Protein AF-A0A6V7KD11-F1 (afdb_monomer_lite)

pLDDT: mean 94.62, std 4.48, range [71.44, 98.62]

Foldseek 3Di:
DPAEDEAAAADQAPQAGDQFAQAGDFPDARDPVQQVVLVVCPVPPPPRDRDRHRHPVVVVVVPYGRHHLYRDDHHPGPPRCVPVCSNVVVVD

Radius of gyration: 13.78 Å; chains: 1; bounding box: 32×23×38 Å

Secondary structure (DSSP, 8-state):
--EEEEESS---STTT--SSTT---TTSPPPHHHHHHHHHHHHHSTT----SS---HHHHHTTEEEEESS---BTTBTTTTGGGTHHHHHT-

Organism: NCBI:txid1563983

InterPro domains:
  IPR002043 Uracil-DNA glycosylase family 1 [PTHR11264] (1-92)
  IPR002043 Uracil-DNA glycosylase family 1 [cd10027] (1-92)
  IPR005122 Uracil-DNA glycosylase-like [PF03167] (2-82)
  IPR005122 Uracil-DNA glycosylase-like [SM00986] (1-92)
  IPR018085 Uracil-DNA glycosylase, active site [PS00130] (2-11)
  IPR036895 Uracil-DNA glycosylase-like domain superfamily [G3DSA:3.40.470.10] (1-92)
  IPR036895 Uracil-DNA glycosylase-like domain superfamily [SSF52141] (1-91)

Structure (mmCIF, N/CA/C/O backbone):
data_AF-A0A6V7KD11-F1
#
_entry.id   AF-A0A6V7KD11-F1
#
loop_
_atom_site.group_PDB
_atom_site.id
_atom_site.type_symbol
_atom_site.label_atom_id
_atom_site.label_alt_id
_atom_site.label_comp_id
_atom_site.label_asym_id
_atom_site.label_entity_id
_atom_site.label_seq_id
_atom_site.pdbx_PDB_ins_code
_atom_site.Cartn_x
_atom_site.Cartn_y
_atom_site.Cartn_z
_atom_site.occupancy
_atom_site.B_iso_or_equiv
_atom_site.auth_seq_id
_atom_site.auth_comp_id
_atom_site.auth_asym_id
_atom_site.auth_atom_id
_atom_site.pdbx_PDB_model_num
ATOM 1 N N . VAL A 1 1 ? -13.433 -8.030 -2.837 1.00 90.94 1 VAL A N 1
ATOM 2 C CA . VAL A 1 1 ? -12.870 -6.660 -2.881 1.00 90.94 1 VAL A CA 1
ATOM 3 C C . VAL A 1 1 ? -13.956 -5.683 -2.460 1.00 90.94 1 VAL A C 1
ATOM 5 O O . VAL A 1 1 ? -15.093 -5.881 -2.870 1.00 90.94 1 VAL A O 1
ATOM 8 N N . LYS A 1 2 ? -13.634 -4.711 -1.601 1.00 97.56 2 LYS A N 1
ATOM 9 C CA . LYS A 1 2 ? -14.548 -3.664 -1.101 1.00 97.56 2 LYS A CA 1
ATOM 10 C C . LYS A 1 2 ? -14.100 -2.264 -1.521 1.00 97.56 2 LYS A C 1
ATOM 12 O O . LYS A 1 2 ? -14.932 -1.440 -1.868 1.00 97.56 2 LYS A O 1
ATOM 17 N N . VAL A 1 3 ? -12.792 -2.018 -1.476 1.00 98.50 3 VAL A N 1
ATOM 18 C CA . VAL A 1 3 ? -12.152 -0.745 -1.831 1.00 98.50 3 VAL A CA 1
ATOM 19 C C . VAL A 1 3 ? -10.969 -1.054 -2.739 1.00 98.50 3 VAL A C 1
ATOM 21 O O . VAL A 1 3 ? -10.324 -2.088 -2.559 1.00 98.50 3 VAL A O 1
ATOM 24 N N . VAL A 1 4 ? -10.686 -0.169 -3.692 1.00 97.88 4 VAL A N 1
ATOM 25 C CA . VAL A 1 4 ? -9.483 -0.215 -4.529 1.00 97.88 4 VAL A CA 1
ATOM 26 C C . VAL A 1 4 ? -8.689 1.066 -4.293 1.00 97.88 4 VAL A C 1
ATOM 28 O O . VAL A 1 4 ? -9.249 2.157 -4.373 1.00 97.88 4 VAL A O 1
ATOM 31 N N . ILE A 1 5 ? -7.401 0.928 -3.984 1.00 98.12 5 ILE A N 1
ATOM 32 C CA . ILE A 1 5 ? -6.437 2.026 -3.878 1.00 98.12 5 ILE A CA 1
ATOM 33 C C . ILE A 1 5 ? -5.345 1.754 -4.909 1.00 98.12 5 ILE A C 1
ATOM 35 O O . ILE A 1 5 ? -4.732 0.685 -4.892 1.00 98.12 5 ILE A O 1
ATOM 39 N N . LEU A 1 6 ? -5.129 2.720 -5.802 1.00 97.06 6 LEU A N 1
ATOM 40 C CA . LEU A 1 6 ? -4.157 2.611 -6.883 1.00 97.06 6 LEU A CA 1
ATOM 41 C C . LEU A 1 6 ? -2.871 3.362 -6.539 1.00 97.06 6 LEU A C 1
ATOM 43 O O . LEU A 1 6 ? -2.908 4.533 -6.159 1.00 97.06 6 LEU A O 1
ATOM 47 N N . GLY A 1 7 ? -1.743 2.676 -6.683 1.00 95.31 7 GLY A N 1
ATOM 48 C CA . GLY A 1 7 ? -0.412 3.273 -6.734 1.00 95.31 7 GLY A CA 1
ATOM 49 C C . GLY A 1 7 ? 0.169 3.205 -8.146 1.00 95.31 7 GLY A C 1
ATOM 50 O O . GLY A 1 7 ? -0.428 2.622 -9.048 1.00 95.31 7 GLY A O 1
ATOM 51 N N . GLN A 1 8 ? 1.343 3.801 -8.336 1.00 92.56 8 GLN A N 1
ATOM 52 C CA . GLN A 1 8 ? 2.012 3.840 -9.637 1.00 92.56 8 GLN A CA 1
ATOM 53 C C . GLN A 1 8 ? 3.046 2.712 -9.744 1.00 92.56 8 GLN A C 1
ATOM 55 O O . GLN A 1 8 ? 2.795 1.698 -10.388 1.00 92.56 8 GLN A O 1
ATOM 60 N N . ASP A 1 9 ? 4.148 2.833 -9.001 1.00 90.56 9 ASP A N 1
ATOM 61 C CA . ASP A 1 9 ? 5.249 1.872 -9.004 1.00 90.56 9 ASP A CA 1
ATOM 62 C C . ASP A 1 9 ? 5.457 1.250 -7.615 1.00 90.56 9 ASP A C 1
ATOM 64 O O . ASP A 1 9 ? 5.104 1.848 -6.589 1.00 90.56 9 ASP A O 1
ATOM 68 N N . PRO A 1 10 ? 6.111 0.080 -7.521 1.00 93.88 10 PRO A N 1
ATOM 69 C CA . PRO A 1 10 ? 6.622 -0.418 -6.256 1.00 93.88 10 PRO A CA 1
ATOM 70 C C . PRO A 1 10 ? 7.738 0.488 -5.721 1.00 93.88 10 PRO A C 1
ATOM 72 O O . PRO A 1 10 ? 8.458 1.143 -6.472 1.00 93.88 10 PRO A O 1
ATOM 75 N N . TYR A 1 11 ? 7.952 0.466 -4.406 1.00 93.81 11 TYR A N 1
ATOM 76 C CA . TYR A 1 11 ? 9.153 1.067 -3.833 1.00 93.81 11 TYR A CA 1
ATOM 77 C C . TYR A 1 11 ? 10.419 0.385 -4.372 1.00 93.81 11 TYR A C 1
ATOM 79 O O . TYR A 1 11 ? 10.531 -0.840 -4.347 1.00 93.81 11 TYR A O 1
ATOM 87 N N . HIS A 1 12 ? 11.393 1.188 -4.797 1.00 90.62 12 HIS A N 1
ATOM 88 C CA . HIS A 1 12 ? 12.636 0.734 -5.433 1.00 90.62 12 HIS A CA 1
ATOM 89 C C . HIS A 1 12 ? 13.808 0.545 -4.448 1.00 90.62 12 HIS A C 1
ATOM 91 O O . HIS A 1 12 ? 14.935 0.274 -4.869 1.00 90.62 12 HIS A O 1
ATOM 97 N N . GLY A 1 13 ? 13.581 0.732 -3.142 1.00 88.56 13 GLY A N 1
ATOM 98 C CA . GLY A 1 13 ? 14.563 0.454 -2.093 1.00 88.56 13 GLY A CA 1
ATOM 99 C C . GLY A 1 13 ? 14.550 -1.017 -1.649 1.00 88.56 13 GLY A C 1
ATOM 100 O O . GLY A 1 13 ? 13.502 -1.671 -1.690 1.00 88.56 13 GLY A O 1
ATOM 101 N N . PRO A 1 14 ? 15.691 -1.559 -1.184 1.00 88.56 14 PRO A N 1
ATOM 102 C CA . PRO A 1 14 ? 15.785 -2.959 -0.784 1.00 88.56 14 PRO A CA 1
ATOM 103 C C . PRO A 1 14 ? 14.811 -3.273 0.357 1.00 88.56 14 PRO A C 1
ATOM 105 O O . PRO A 1 14 ? 14.723 -2.536 1.337 1.00 88.56 14 PRO A O 1
ATOM 108 N N . ASN A 1 15 ? 14.092 -4.391 0.229 1.00 90.12 15 ASN A N 1
ATOM 109 C CA . ASN A 1 15 ? 13.131 -4.908 1.214 1.00 90.12 15 ASN A CA 1
ATOM 110 C C . ASN A 1 15 ? 11.942 -3.985 1.548 1.00 90.12 15 ASN A C 1
ATOM 112 O O . ASN A 1 15 ? 11.199 -4.278 2.485 1.00 90.12 15 ASN A O 1
ATOM 116 N N . GLN A 1 16 ? 11.725 -2.903 0.794 1.00 91.44 16 GLN A N 1
ATOM 117 C CA . GLN A 1 16 ? 10.580 -2.017 1.009 1.00 91.44 16 GLN A CA 1
ATOM 118 C C . GLN A 1 16 ? 9.304 -2.628 0.427 1.00 91.44 16 GLN A C 1
ATOM 120 O O . GLN A 1 16 ? 8.378 -2.950 1.171 1.00 91.44 16 GLN A O 1
ATOM 125 N N . ALA A 1 17 ? 9.271 -2.825 -0.894 1.00 94.31 17 ALA A N 1
ATOM 126 C CA . ALA A 1 17 ? 8.110 -3.363 -1.588 1.00 94.31 17 ALA A CA 1
ATOM 127 C C . ALA A 1 17 ? 7.842 -4.834 -1.229 1.00 94.31 17 ALA A C 1
ATOM 129 O O . ALA A 1 17 ? 8.754 -5.650 -1.053 1.00 94.31 17 ALA A O 1
ATOM 130 N N . HIS A 1 18 ? 6.557 -5.180 -1.143 1.00 96.81 18 HIS A N 1
ATOM 131 C CA . HIS A 1 18 ? 6.103 -6.555 -0.901 1.00 96.81 18 HIS A CA 1
ATOM 132 C C . HIS A 1 18 ? 4.797 -6.914 -1.627 1.00 96.81 18 HIS A C 1
ATOM 134 O O . HIS A 1 18 ? 4.116 -7.854 -1.242 1.00 96.81 18 HIS A O 1
ATOM 140 N N . GLY A 1 19 ? 4.474 -6.193 -2.707 1.00 95.19 19 GLY A N 1
ATOM 141 C CA . GLY A 1 19 ? 3.341 -6.510 -3.590 1.00 95.19 19 GLY A CA 1
ATOM 142 C C . GLY A 1 19 ? 2.036 -5.769 -3.288 1.00 95.19 19 GLY A C 1
ATOM 143 O O . GLY A 1 19 ? 1.047 -6.013 -3.965 1.00 95.19 19 GLY A O 1
ATOM 144 N N . LEU A 1 20 ? 2.030 -4.854 -2.314 1.00 97.88 20 LEU A N 1
ATOM 145 C CA . LEU A 1 20 ? 0.889 -3.989 -2.002 1.00 97.88 20 LEU A CA 1
ATOM 146 C C . LEU A 1 20 ? 1.279 -2.520 -2.208 1.00 97.88 20 LEU A C 1
ATOM 148 O O . LEU A 1 20 ? 2.297 -2.078 -1.666 1.00 97.88 20 LEU A O 1
ATOM 152 N N . SER A 1 21 ? 0.471 -1.756 -2.952 1.00 97.31 21 SER A N 1
ATOM 153 C CA . SER A 1 21 ? 0.691 -0.313 -3.149 1.00 97.31 21 SER A CA 1
ATOM 154 C C . SER A 1 21 ? 0.797 0.421 -1.808 1.00 97.31 21 SER A C 1
ATO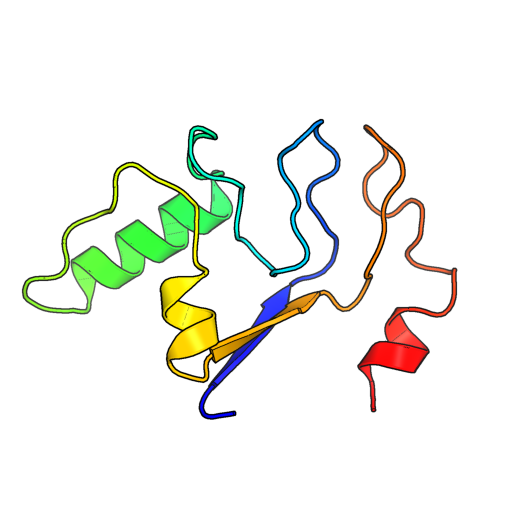M 156 O O . SER A 1 21 ? 0.073 0.091 -0.866 1.00 97.31 21 SER A O 1
ATOM 158 N N . PHE A 1 22 ? 1.675 1.423 -1.719 1.00 97.62 22 PHE A N 1
ATOM 159 C CA . PHE A 1 22 ? 1.957 2.240 -0.521 1.00 97.62 22 PHE A CA 1
ATOM 160 C C . PHE A 1 22 ? 2.520 1.499 0.701 1.00 97.62 22 PHE A C 1
ATOM 162 O O . PHE A 1 22 ? 3.131 2.144 1.558 1.00 97.62 22 PHE A O 1
ATOM 169 N N . SER A 1 23 ? 2.380 0.176 0.782 1.00 98.06 23 SER A N 1
ATOM 170 C CA . SER A 1 23 ? 2.795 -0.615 1.933 1.00 98.06 23 SER A CA 1
ATOM 171 C C . SER A 1 23 ? 4.273 -1.000 1.894 1.00 98.06 23 SER A C 1
ATOM 173 O O . SER A 1 23 ? 4.835 -1.297 0.840 1.00 98.06 23 SER A O 1
ATOM 175 N N . VAL A 1 24 ? 4.884 -1.068 3.077 1.00 97.75 24 VAL A N 1
ATOM 176 C CA . VAL A 1 24 ? 6.234 -1.604 3.285 1.00 97.75 24 VAL A CA 1
ATOM 177 C C . VAL A 1 24 ? 6.226 -2.781 4.256 1.00 97.75 24 VAL A C 1
ATOM 179 O O . VAL A 1 24 ? 5.295 -2.938 5.050 1.00 97.75 24 VAL A O 1
ATOM 182 N N . ARG A 1 25 ? 7.271 -3.613 4.209 1.00 95.50 25 ARG A N 1
ATOM 183 C CA . ARG A 1 25 ? 7.432 -4.743 5.139 1.00 95.50 25 ARG A CA 1
ATOM 184 C C . ARG A 1 25 ? 7.502 -4.284 6.608 1.00 95.50 25 ARG A C 1
ATOM 186 O O . ARG A 1 25 ? 7.969 -3.176 6.883 1.00 95.50 25 ARG A O 1
ATOM 193 N N . PRO A 1 26 ? 7.096 -5.132 7.574 1.00 94.56 26 PRO A N 1
ATOM 194 C CA . PRO A 1 26 ? 7.309 -4.865 8.996 1.00 94.56 26 PRO A CA 1
ATOM 195 C C . PRO A 1 26 ? 8.773 -4.523 9.309 1.00 94.56 26 PRO A C 1
ATOM 197 O O . PRO A 1 26 ? 9.689 -5.111 8.739 1.00 94.56 26 PRO A O 1
ATOM 200 N N . GLY A 1 27 ? 8.988 -3.564 10.211 1.00 93.19 27 GLY A N 1
ATOM 201 C CA . GLY A 1 27 ? 10.322 -3.062 10.564 1.00 93.19 27 GLY A CA 1
ATOM 202 C C . GLY A 1 27 ? 10.865 -1.972 9.632 1.00 93.19 27 GLY A C 1
ATOM 203 O O . GLY A 1 27 ? 11.817 -1.291 10.002 1.00 93.19 27 GLY A O 1
ATOM 204 N N . ILE A 1 28 ? 10.243 -1.747 8.469 1.00 94.94 28 ILE A N 1
ATOM 205 C CA . ILE A 1 28 ? 10.551 -0.599 7.613 1.00 94.94 28 ILE A CA 1
ATOM 206 C C . ILE A 1 28 ? 9.679 0.598 8.036 1.00 94.94 28 ILE A C 1
ATOM 208 O O . ILE A 1 28 ? 8.453 0.451 8.137 1.00 94.94 28 ILE A O 1
ATOM 212 N N . PRO A 1 29 ? 10.274 1.784 8.279 1.00 94.12 29 PRO A N 1
ATOM 213 C CA . PRO A 1 29 ? 9.517 2.996 8.572 1.00 94.12 29 PRO A CA 1
ATOM 214 C C . PRO A 1 29 ? 8.520 3.327 7.459 1.00 94.12 29 PRO A C 1
ATOM 216 O O . PRO A 1 29 ? 8.810 3.139 6.277 1.00 94.12 29 PRO A O 1
ATOM 219 N N . ALA A 1 30 ? 7.351 3.850 7.834 1.00 96.81 30 ALA A N 1
ATOM 220 C CA . ALA A 1 30 ? 6.351 4.285 6.868 1.00 96.81 30 ALA A CA 1
ATOM 221 C C . ALA A 1 30 ? 6.928 5.397 5.961 1.00 96.81 30 ALA A C 1
ATOM 223 O O . ALA A 1 30 ? 7.413 6.407 6.479 1.00 96.81 30 ALA A O 1
ATOM 224 N N . PRO A 1 31 ? 6.880 5.242 4.624 1.00 95.81 31 PRO A N 1
ATOM 225 C CA . PRO A 1 31 ? 7.365 6.268 3.702 1.00 95.81 31 PRO A CA 1
ATOM 226 C C . PRO A 1 31 ? 6.534 7.559 3.774 1.00 95.81 31 PRO A C 1
ATOM 228 O O . PRO A 1 31 ? 5.393 7.519 4.246 1.00 95.81 31 PRO A O 1
ATOM 231 N N . PRO A 1 32 ? 7.045 8.701 3.266 1.00 96.44 32 PRO A N 1
ATOM 232 C CA . PRO A 1 32 ? 6.363 9.994 3.370 1.00 96.44 32 PRO A CA 1
ATOM 233 C C . PRO A 1 32 ? 4.913 9.981 2.869 1.00 96.44 32 PRO A C 1
ATOM 235 O O . PRO A 1 32 ? 4.034 10.520 3.538 1.00 96.44 32 PRO A O 1
ATOM 238 N N . SER A 1 33 ? 4.638 9.307 1.746 1.00 96.31 33 SER A N 1
ATOM 239 C CA . SER A 1 33 ? 3.281 9.193 1.1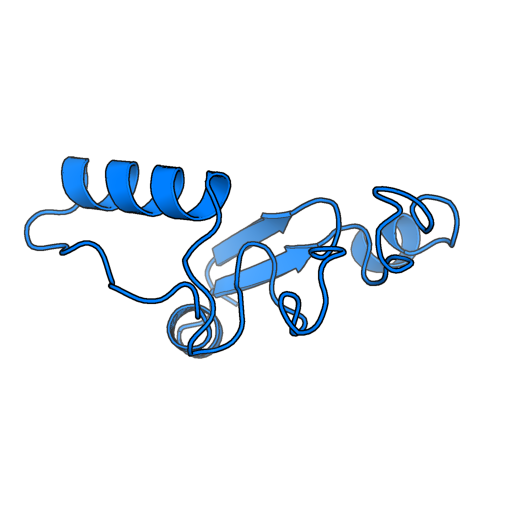98 1.00 96.31 33 SER A CA 1
ATOM 240 C C . SER A 1 33 ? 2.333 8.448 2.140 1.00 96.31 33 SER A C 1
ATOM 242 O O . SER A 1 33 ? 1.232 8.925 2.401 1.00 96.31 33 SER A O 1
ATOM 244 N N . LEU A 1 34 ? 2.773 7.327 2.724 1.00 97.69 34 LEU A N 1
ATOM 245 C CA . LEU A 1 34 ? 1.963 6.578 3.687 1.00 97.69 34 LEU A CA 1
ATOM 246 C C . LEU A 1 34 ? 1.781 7.348 5.002 1.00 97.69 34 LEU A C 1
ATOM 248 O O . LEU A 1 34 ? 0.706 7.329 5.593 1.00 97.69 34 LEU A O 1
ATOM 252 N N . MET A 1 35 ? 2.807 8.077 5.443 1.00 98.19 35 MET A N 1
ATOM 253 C CA . MET A 1 35 ? 2.699 8.940 6.618 1.00 98.19 35 MET A CA 1
ATOM 254 C C . MET A 1 35 ? 1.656 10.045 6.415 1.00 98.19 35 MET A C 1
ATOM 256 O O . MET A 1 35 ? 0.915 10.369 7.339 1.00 98.19 35 MET A O 1
ATOM 260 N N . ASN A 1 36 ? 1.561 10.604 5.208 1.00 98.31 36 ASN A N 1
ATOM 261 C CA . ASN A 1 36 ? 0.519 11.576 4.884 1.00 98.31 36 ASN A CA 1
ATOM 262 C C . ASN A 1 36 ? -0.878 10.942 4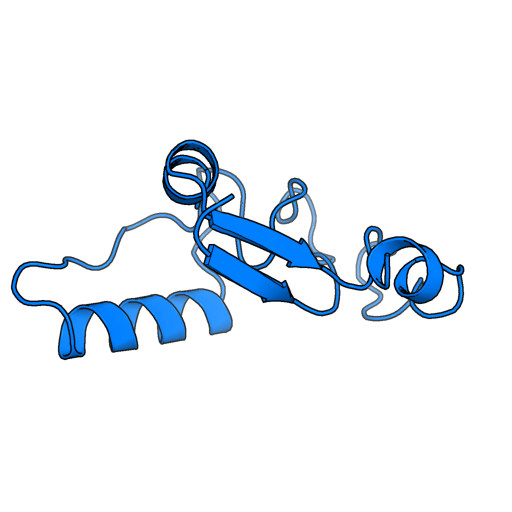.920 1.00 98.31 36 ASN A C 1
ATOM 264 O O . ASN A 1 36 ? -1.778 11.533 5.506 1.00 98.31 36 ASN A O 1
ATOM 268 N N . MET A 1 37 ? -1.044 9.717 4.405 1.00 98.44 37 MET A N 1
ATOM 269 C CA . MET A 1 37 ? -2.308 8.976 4.537 1.00 98.44 37 MET A CA 1
ATOM 270 C C . MET A 1 37 ? -2.684 8.750 6.008 1.00 98.44 37 MET A C 1
ATOM 272 O O . MET A 1 37 ? -3.832 8.946 6.387 1.00 98.44 37 MET A O 1
ATOM 276 N N . TYR A 1 38 ? -1.728 8.373 6.862 1.00 98.50 38 TYR A N 1
ATOM 277 C CA . TYR A 1 38 ? -1.990 8.199 8.293 1.00 98.50 38 TYR A CA 1
ATOM 278 C C . TYR A 1 38 ? -2.357 9.499 9.007 1.00 98.50 38 TYR A C 1
ATOM 280 O O . TYR A 1 38 ? -3.205 9.471 9.895 1.00 98.50 38 TYR A O 1
ATOM 288 N N . LYS A 1 39 ? -1.738 10.625 8.637 1.00 98.50 39 LYS A N 1
ATOM 289 C CA . LYS A 1 39 ? -2.116 11.941 9.170 1.00 98.50 39 LYS A CA 1
ATOM 290 C C . LYS A 1 39 ? -3.546 12.302 8.789 1.00 98.50 39 LYS A C 1
ATOM 292 O O . LYS A 1 39 ? -4.287 12.746 9.655 1.00 98.50 39 LYS A O 1
ATOM 297 N N . GLU A 1 40 ? -3.930 12.062 7.538 1.00 98.56 40 GLU A N 1
ATOM 298 C CA . GLU A 1 40 ? -5.303 12.293 7.086 1.00 98.56 40 GLU A CA 1
ATOM 299 C C . GLU A 1 40 ? -6.297 11.420 7.860 1.00 98.56 40 GLU A C 1
ATOM 301 O O . GLU A 1 40 ? -7.250 11.926 8.442 1.00 98.56 40 GLU A O 1
ATOM 306 N N . LEU A 1 41 ? -6.011 10.121 7.998 1.00 98.38 41 LEU A N 1
ATOM 307 C CA . LEU A 1 41 ? -6.850 9.205 8.780 1.00 98.38 41 LEU A CA 1
ATOM 308 C C . LEU A 1 41 ? -6.973 9.618 10.252 1.00 98.38 41 LEU A C 1
ATOM 310 O O . LEU A 1 41 ? -8.042 9.470 10.835 1.00 98.38 41 LEU A O 1
ATOM 314 N N . ALA A 1 42 ? -5.899 10.130 10.857 1.00 98.25 42 ALA A N 1
ATOM 315 C CA . ALA A 1 42 ? -5.917 10.607 12.239 1.00 98.25 42 ALA A CA 1
ATOM 316 C C . ALA A 1 42 ? -6.740 11.892 12.418 1.00 98.25 42 ALA A C 1
ATOM 318 O O . ALA A 1 42 ? -7.297 12.103 13.494 1.00 98.25 42 ALA A O 1
ATOM 319 N N . ASN A 1 43 ? -6.817 12.733 11.384 1.00 98.38 43 ASN A N 1
ATOM 320 C CA . ASN A 1 43 ? -7.652 13.930 11.394 1.00 98.38 43 ASN A CA 1
ATOM 321 C C . ASN A 1 43 ? -9.137 13.585 11.197 1.00 98.38 43 ASN A C 1
ATOM 323 O O . ASN A 1 43 ? -9.987 14.161 11.875 1.00 98.38 43 ASN A O 1
ATOM 327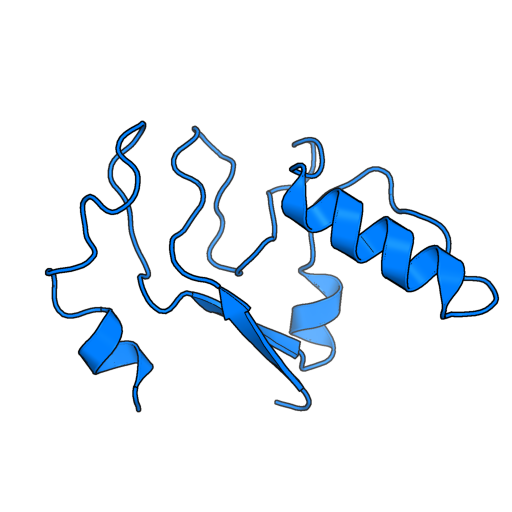 N N . ASP A 1 44 ? -9.440 12.632 10.312 1.00 98.31 44 ASP A N 1
ATOM 328 C CA . ASP A 1 44 ? -10.810 12.370 9.854 1.00 98.31 44 ASP A CA 1
ATOM 329 C C . ASP A 1 44 ? -11.549 11.286 10.644 1.00 98.31 44 ASP A C 1
ATOM 331 O O . ASP A 1 44 ? -12.779 11.309 10.724 1.00 98.31 44 ASP A O 1
ATOM 335 N N . ILE A 1 45 ? -10.830 10.311 11.211 1.00 98.06 45 ILE A N 1
ATOM 336 C CA . ILE A 1 45 ? -11.434 9.146 11.866 1.00 98.06 45 ILE A CA 1
ATOM 337 C C . ILE A 1 45 ? -11.250 9.251 13.385 1.00 98.06 45 ILE A C 1
ATOM 339 O O . ILE A 1 45 ? -10.152 9.005 13.896 1.00 98.06 45 ILE A O 1
ATOM 343 N N . PRO A 1 46 ? -12.324 9.539 14.149 1.00 98.25 46 PRO A N 1
ATOM 344 C CA . PRO A 1 46 ? -12.256 9.580 15.603 1.00 98.25 46 PRO A CA 1
ATOM 345 C C . PRO A 1 46 ? -11.714 8.273 16.190 1.00 98.25 46 PRO A C 1
ATOM 347 O O . PRO A 1 46 ? -12.230 7.189 15.925 1.00 98.25 46 PRO A O 1
ATOM 350 N N . GLY A 1 47 ? -10.674 8.385 17.017 1.00 97.69 47 GLY A N 1
ATOM 351 C CA . GLY A 1 47 ? -10.040 7.242 17.679 1.00 97.69 47 GLY A CA 1
ATOM 352 C C . GLY A 1 47 ? -8.992 6.504 16.840 1.00 97.69 47 GLY A C 1
ATOM 353 O O . GLY A 1 47 ? -8.377 5.571 17.356 1.00 97.69 47 GLY A O 1
ATOM 354 N N . PHE A 1 48 ? -8.737 6.914 15.593 1.00 98.25 48 PHE A N 1
ATOM 355 C CA . PHE A 1 48 ? -7.606 6.390 14.833 1.00 98.25 48 PHE A CA 1
ATOM 356 C C . PHE A 1 48 ? -6.283 6.897 15.419 1.00 98.25 48 PHE A C 1
ATOM 358 O O . PHE A 1 48 ? -6.100 8.089 15.664 1.00 98.25 48 PHE A O 1
ATOM 365 N N . THR A 1 49 ? -5.336 5.986 15.627 1.00 97.88 49 THR A N 1
ATOM 366 C CA . THR A 1 49 ? -3.981 6.307 16.080 1.00 97.88 49 THR A CA 1
ATOM 367 C C . THR A 1 49 ? -2.984 5.936 14.995 1.00 97.88 49 THR A C 1
ATOM 369 O O . THR A 1 49 ? -3.071 4.867 14.393 1.00 97.88 49 THR A O 1
ATOM 372 N N . ILE A 1 50 ? -2.031 6.833 14.728 1.00 97.69 50 ILE A N 1
ATOM 373 C CA . ILE A 1 50 ? -1.033 6.624 13.675 1.00 97.69 50 ILE A CA 1
ATOM 374 C C . ILE A 1 50 ? -0.174 5.395 14.024 1.00 97.69 50 ILE A C 1
ATOM 376 O O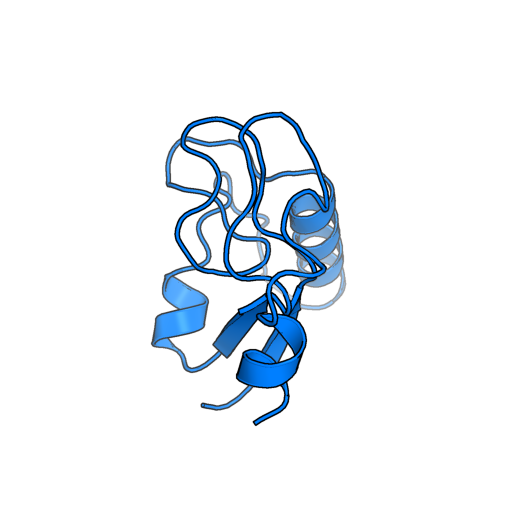 . ILE A 1 50 ? 0.502 5.408 15.059 1.00 97.69 50 ILE A O 1
ATOM 380 N N . PRO A 1 51 ? -0.152 4.347 13.177 1.00 96.81 51 PRO A N 1
ATOM 381 C CA . PRO A 1 51 ? 0.664 3.167 13.425 1.00 96.81 51 PRO A CA 1
ATOM 382 C C . PRO A 1 51 ? 2.164 3.471 13.349 1.00 96.81 51 PRO A C 1
ATOM 384 O O . PRO A 1 51 ? 2.619 4.251 12.514 1.00 96.81 51 PRO A O 1
ATOM 387 N N . GLN A 1 52 ? 2.964 2.763 14.149 1.00 95.81 52 GLN A N 1
ATOM 388 C CA . GLN A 1 52 ? 4.435 2.825 14.094 1.00 95.81 52 GLN A CA 1
ATOM 389 C C . GLN A 1 52 ? 5.044 1.889 13.026 1.00 95.81 52 GLN A C 1
ATOM 391 O O . GLN A 1 52 ? 6.228 1.567 13.073 1.00 95.81 52 GLN A O 1
ATOM 396 N N . HIS A 1 53 ? 4.246 1.432 12.056 1.00 96.88 53 HIS A N 1
ATOM 397 C CA . HIS A 1 53 ? 4.680 0.571 10.954 1.00 96.88 53 HIS A CA 1
ATOM 398 C C . HIS A 1 53 ? 4.011 0.969 9.634 1.00 96.88 53 HIS A C 1
ATOM 400 O O . HIS A 1 53 ? 2.918 1.536 9.619 1.00 96.88 53 HIS A O 1
ATOM 406 N N . GLY A 1 54 ? 4.630 0.607 8.508 1.00 97.44 54 GLY A N 1
ATOM 407 C CA . GLY A 1 54 ? 4.059 0.826 7.174 1.00 97.44 54 GLY A CA 1
ATOM 408 C C . GLY A 1 54 ? 3.422 -0.407 6.512 1.00 97.44 54 GLY A C 1
ATOM 409 O O . GLY A 1 54 ? 3.098 -0.378 5.323 1.00 97.44 54 GLY A O 1
ATOM 410 N N . CYS A 1 55 ? 3.254 -1.508 7.251 1.00 98.12 55 CYS A N 1
ATOM 411 C CA . CYS A 1 55 ? 2.590 -2.708 6.735 1.00 98.12 55 CYS A CA 1
ATOM 412 C C . CYS A 1 55 ? 1.061 -2.540 6.721 1.00 98.12 55 CYS A C 1
ATOM 414 O O . CYS A 1 55 ? 0.466 -2.279 7.763 1.00 98.12 55 CYS A O 1
ATOM 416 N N . LEU A 1 56 ? 0.442 -2.721 5.550 1.00 98.25 56 LEU A N 1
ATOM 417 C CA . LEU A 1 56 ? -0.998 -2.574 5.300 1.00 98.25 56 LEU A CA 1
ATOM 418 C C . LEU A 1 56 ? -1.674 -3.920 5.001 1.00 98.25 56 LEU A C 1
ATOM 420 O O . LEU A 1 56 ? -2.759 -3.963 4.427 1.00 98.25 56 LEU A O 1
ATOM 424 N N . GLN A 1 57 ? -1.046 -5.036 5.379 1.00 97.94 57 GLN A N 1
ATOM 425 C CA . GLN A 1 57 ? -1.601 -6.370 5.141 1.00 97.94 57 GLN A CA 1
ATOM 426 C C . GLN A 1 57 ? -2.997 -6.540 5.760 1.00 97.94 57 GLN A C 1
ATOM 428 O O . GLN A 1 57 ? -3.886 -7.102 5.124 1.00 97.94 57 GLN A O 1
ATOM 433 N N . SER A 1 58 ? -3.231 -5.967 6.945 1.00 97.81 58 SER A N 1
ATOM 434 C CA . SER A 1 58 ? -4.548 -6.001 7.585 1.00 97.81 58 SER A CA 1
ATOM 435 C C . SER A 1 58 ? -5.635 -5.311 6.753 1.00 97.81 58 SER A C 1
ATOM 437 O O . SER A 1 58 ? -6.797 -5.701 6.832 1.00 97.81 58 SER A O 1
ATOM 439 N N . TRP A 1 59 ? -5.297 -4.308 5.933 1.00 98.44 59 TRP A N 1
ATOM 440 C CA . TRP A 1 59 ? -6.254 -3.676 5.018 1.00 98.44 59 TRP A CA 1
ATOM 441 C C . TRP A 1 59 ? -6.601 -4.616 3.862 1.00 98.44 59 TRP A C 1
ATOM 443 O O . TRP A 1 59 ? -7.776 -4.767 3.518 1.00 98.44 59 TRP A O 1
ATOM 453 N N . ALA A 1 60 ? -5.594 -5.294 3.305 1.00 98.06 60 ALA A N 1
ATOM 454 C CA . ALA A 1 60 ? -5.787 -6.273 2.239 1.00 98.06 60 ALA A CA 1
ATOM 455 C C . ALA A 1 60 ? -6.711 -7.421 2.678 1.00 98.06 60 ALA A C 1
ATOM 457 O O . ALA A 1 60 ? -7.676 -7.740 1.981 1.00 98.06 60 ALA A O 1
ATOM 458 N N . GLU A 1 61 ? -6.493 -7.963 3.878 1.00 98.25 61 GLU A N 1
ATOM 459 C CA . GLU A 1 61 ? -7.323 -9.021 4.478 1.00 98.25 61 GLU A CA 1
ATOM 460 C C . GLU A 1 61 ? -8.784 -8.587 4.699 1.00 98.25 61 GLU A C 1
ATOM 462 O O . GLU A 1 61 ? -9.704 -9.400 4.620 1.00 98.25 61 GLU A O 1
ATOM 467 N N . GLN A 1 62 ? -9.025 -7.289 4.904 1.00 98.50 62 GLN A N 1
ATOM 468 C CA . GLN A 1 62 ? -10.369 -6.718 5.058 1.00 98.50 62 GLN A CA 1
ATOM 469 C C . GLN A 1 62 ? -11.067 -6.407 3.722 1.00 98.50 62 GLN A C 1
ATOM 471 O O . GLN A 1 62 ? -12.241 -6.007 3.710 1.00 98.50 62 GLN A O 1
ATOM 476 N N . GLY A 1 63 ? -10.382 -6.635 2.597 1.00 98.25 63 GLY A N 1
ATOM 477 C CA . GLY A 1 63 ? -10.902 -6.473 1.243 1.00 98.25 63 GLY A CA 1
ATOM 478 C C . GLY A 1 63 ? -10.479 -5.184 0.537 1.00 98.25 63 GLY A C 1
ATOM 479 O O . GLY A 1 63 ? -11.114 -4.844 -0.465 1.00 98.25 63 GLY A O 1
ATOM 480 N N . VAL A 1 64 ? -9.454 -4.476 1.023 1.00 98.62 64 VAL A N 1
ATOM 481 C CA . VAL A 1 64 ? -8.859 -3.321 0.330 1.00 98.62 64 VAL A CA 1
ATOM 482 C C . VAL A 1 64 ? -7.811 -3.813 -0.672 1.00 98.62 64 VAL A C 1
ATOM 484 O O . VAL A 1 64 ? -6.749 -4.293 -0.288 1.00 98.62 64 VAL A O 1
ATOM 487 N N . LEU A 1 65 ? -8.097 -3.700 -1.965 1.00 98.25 65 LEU A N 1
ATOM 488 C CA . LEU A 1 65 ? -7.139 -4.020 -3.018 1.00 98.25 65 LEU A CA 1
ATOM 489 C C . LEU A 1 65 ? -6.142 -2.861 -3.174 1.00 98.25 65 LEU A C 1
ATOM 491 O O . LEU A 1 65 ? -6.527 -1.769 -3.583 1.00 98.25 65 LEU A O 1
ATOM 495 N N . LEU A 1 66 ? -4.876 -3.113 -2.838 1.00 98.31 66 LEU A N 1
ATOM 496 C CA . LEU A 1 66 ? -3.755 -2.169 -2.912 1.00 98.31 66 LEU A CA 1
ATOM 497 C C . LEU A 1 66 ? -2.907 -2.483 -4.155 1.00 98.31 66 LEU A C 1
ATOM 499 O O . LEU A 1 66 ? -1.947 -3.252 -4.064 1.00 98.31 66 LEU A O 1
ATOM 503 N N . LEU A 1 67 ? -3.284 -1.934 -5.310 1.00 97.56 67 LEU A N 1
ATOM 504 C CA . LEU A 1 67 ? -2.734 -2.310 -6.617 1.00 97.56 67 LEU A CA 1
ATOM 505 C C . LEU A 1 67 ? -1.865 -1.190 -7.195 1.00 97.56 67 LEU A C 1
ATOM 507 O O . LEU A 1 67 ? -2.312 -0.058 -7.318 1.00 97.56 67 LEU A O 1
ATOM 511 N N . ASN A 1 68 ? -0.634 -1.509 -7.589 1.00 96.25 68 ASN A N 1
ATOM 512 C CA . ASN A 1 68 ? 0.154 -0.613 -8.435 1.00 96.25 68 ASN A CA 1
ATOM 513 C C . ASN A 1 68 ? -0.176 -0.861 -9.911 1.00 96.25 68 ASN A C 1
ATOM 515 O O . ASN A 1 68 ? -0.397 -2.011 -10.284 1.00 96.25 68 ASN A O 1
ATOM 519 N N . THR A 1 69 ? -0.152 0.177 -10.746 1.00 93.56 69 THR A N 1
ATOM 520 C CA . THR A 1 69 ? -0.284 0.030 -12.209 1.00 93.56 69 THR A CA 1
ATOM 521 C C . THR A 1 69 ? 0.964 -0.596 -12.839 1.00 93.56 69 THR A C 1
ATOM 523 O O . THR A 1 69 ? 0.892 -1.275 -13.859 1.00 93.56 69 THR A O 1
ATOM 526 N N . VAL A 1 70 ? 2.124 -0.436 -12.199 1.00 93.75 70 VAL A N 1
ATOM 527 C CA . VAL A 1 70 ? 3.378 -1.106 -12.547 1.00 93.75 70 VAL A CA 1
ATOM 528 C C . VAL A 1 70 ? 3.750 -2.075 -11.423 1.00 93.75 70 VAL A C 1
ATOM 530 O O . VAL A 1 70 ? 3.855 -1.689 -10.261 1.00 93.75 70 VAL A O 1
ATOM 533 N N . LEU A 1 71 ? 3.951 -3.362 -11.734 1.00 94.00 71 LEU A N 1
ATOM 534 C CA . LEU A 1 71 ? 4.108 -4.399 -10.695 1.00 94.00 71 LEU A CA 1
ATOM 535 C C . LEU A 1 71 ? 5.559 -4.716 -10.312 1.00 94.00 71 LEU A C 1
ATOM 537 O O . LEU A 1 71 ? 5.800 -5.407 -9.324 1.00 94.00 71 LEU A O 1
ATOM 541 N N . THR A 1 72 ? 6.541 -4.211 -11.056 1.00 93.31 72 THR A N 1
ATOM 542 C CA . THR A 1 72 ? 7.972 -4.416 -10.768 1.00 93.31 72 THR A CA 1
ATOM 543 C C . THR A 1 72 ? 8.754 -3.137 -11.031 1.00 93.31 72 THR A C 1
ATOM 545 O O . THR A 1 72 ? 8.285 -2.269 -11.753 1.00 93.31 72 THR A O 1
ATOM 548 N N . VAL A 1 73 ? 9.940 -3.013 -10.443 1.00 93.38 73 VAL A N 1
ATOM 549 C CA . VAL A 1 73 ? 10.847 -1.879 -10.649 1.00 93.38 73 VAL A CA 1
ATOM 550 C C . VAL A 1 73 ? 12.279 -2.357 -10.428 1.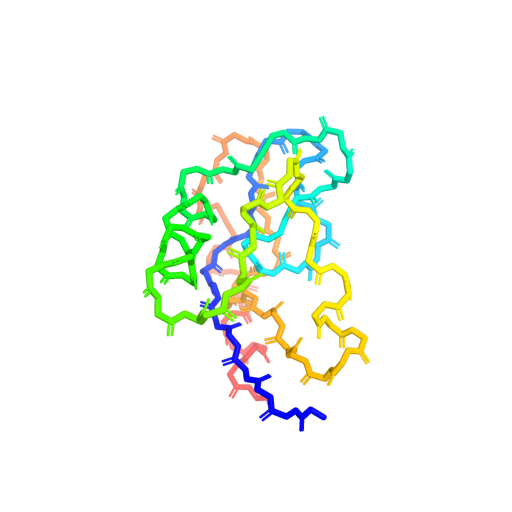00 93.38 73 VAL A C 1
ATOM 552 O O . VAL A 1 73 ? 12.519 -3.230 -9.589 1.00 93.38 73 VAL A O 1
ATOM 555 N N . GLU A 1 74 ? 13.230 -1.811 -11.172 1.00 92.12 74 GLU A N 1
ATOM 556 C CA . GLU A 1 74 ? 14.653 -2.014 -10.932 1.00 92.12 74 GLU A CA 1
ATOM 557 C C . GLU A 1 74 ? 15.112 -1.245 -9.679 1.00 92.12 74 GLU A C 1
ATOM 559 O O . GLU A 1 74 ? 14.658 -0.135 -9.379 1.00 92.12 74 GLU A O 1
ATOM 564 N N . ALA A 1 75 ? 16.017 -1.852 -8.908 1.00 90.31 75 ALA A N 1
ATOM 565 C CA . ALA A 1 75 ? 16.500 -1.278 -7.660 1.00 90.31 75 ALA A CA 1
ATOM 566 C C . ALA A 1 75 ? 17.155 0.095 -7.893 1.00 90.31 75 ALA A C 1
ATOM 568 O O . ALA A 1 75 ? 18.058 0.242 -8.712 1.00 90.31 75 ALA A O 1
ATOM 569 N N . GLY A 1 76 ? 16.704 1.108 -7.150 1.00 87.94 76 GLY A N 1
ATOM 570 C CA . GLY A 1 76 ? 17.196 2.484 -7.278 1.00 87.94 76 GLY A CA 1
ATOM 571 C C . GLY A 1 76 ? 16.755 3.239 -8.541 1.00 87.94 76 GLY A C 1
ATOM 572 O O . GLY A 1 76 ? 17.109 4.407 -8.667 1.00 87.94 76 GLY A O 1
ATOM 573 N N . GLN A 1 77 ? 15.978 2.623 -9.440 1.00 87.12 77 GLN A N 1
ATOM 574 C CA . GLN A 1 77 ? 15.547 3.221 -10.708 1.00 87.12 77 GLN A CA 1
ATOM 575 C C . GLN A 1 77 ? 14.018 3.317 -10.769 1.00 87.12 77 GLN A C 1
ATOM 577 O O . GLN A 1 77 ? 13.342 2.404 -11.247 1.00 87.12 77 GLN A O 1
ATOM 582 N N . ALA A 1 78 ? 13.461 4.428 -10.281 1.00 85.31 78 ALA A N 1
ATOM 583 C CA . ALA A 1 78 ? 12.025 4.703 -10.381 1.00 85.31 78 ALA A CA 1
ATOM 584 C C . ALA A 1 78 ? 11.545 4.661 -11.848 1.00 85.31 78 ALA A C 1
ATOM 586 O O . ALA A 1 78 ? 12.286 5.048 -12.752 1.00 85.31 78 ALA A O 1
ATOM 587 N N . HIS A 1 79 ? 10.321 4.182 -12.088 1.00 87.38 79 HIS A N 1
ATOM 588 C CA . HIS A 1 79 ? 9.693 4.044 -13.412 1.00 87.38 79 HIS A CA 1
ATOM 589 C C . HIS A 1 79 ? 10.435 3.178 -14.446 1.00 87.38 79 HIS A C 1
ATOM 591 O O . HIS A 1 79 ? 10.025 3.119 -15.605 1.00 87.38 79 HIS A O 1
ATOM 597 N N . SER A 1 80 ? 11.482 2.449 -14.051 1.00 90.69 80 SER A N 1
ATOM 598 C CA . SER A 1 80 ? 12.297 1.609 -14.951 1.00 90.69 80 SER A CA 1
ATOM 599 C C . SER A 1 80 ? 11.491 0.583 -15.754 1.00 90.69 80 SER A C 1
ATOM 601 O O . SER A 1 80 ? 11.871 0.238 -16.870 1.00 90.69 80 SER A O 1
ATOM 603 N N . HIS A 1 81 ? 10.362 0.112 -15.222 1.00 93.56 81 HIS A N 1
ATOM 604 C CA . HIS A 1 81 ? 9.526 -0.917 -15.846 1.00 93.56 81 HIS A CA 1
ATOM 605 C C . HIS A 1 81 ? 8.160 -0.412 -16.347 1.00 93.56 81 HIS A C 1
ATOM 607 O O . HIS A 1 81 ? 7.308 -1.232 -16.695 1.00 93.56 81 HIS A O 1
ATOM 613 N N . ALA A 1 82 ? 7.936 0.906 -16.417 1.00 86.44 82 ALA A N 1
ATOM 614 C CA . ALA A 1 82 ? 6.644 1.471 -16.831 1.00 86.44 82 ALA A CA 1
ATOM 615 C C . ALA A 1 82 ? 6.196 0.981 -18.226 1.00 86.44 82 ALA A C 1
ATOM 617 O O . ALA A 1 82 ? 5.043 0.616 -18.429 1.00 86.44 82 ALA A O 1
ATOM 618 N N . ASN A 1 83 ? 7.139 0.838 -19.163 1.00 86.56 83 ASN A N 1
ATOM 619 C CA . ASN A 1 83 ? 6.863 0.438 -20.549 1.00 86.56 83 ASN A CA 1
ATOM 620 C C . ASN A 1 83 ? 6.914 -1.085 -20.799 1.00 86.56 83 ASN A C 1
ATOM 622 O O . ASN A 1 83 ? 7.014 -1.512 -21.948 1.00 86.56 83 ASN A O 1
ATOM 626 N N . LEU A 1 84 ? 6.865 -1.921 -19.753 1.00 91.25 84 LEU A N 1
ATOM 627 C CA . LEU A 1 84 ? 6.919 -3.389 -19.886 1.00 91.25 84 LEU A CA 1
ATOM 628 C C . LEU A 1 84 ? 5.540 -4.058 -20.023 1.00 91.25 84 LEU A C 1
ATOM 630 O O . LEU A 1 84 ? 5.440 -5.282 -19.973 1.00 91.25 84 LEU A O 1
ATOM 634 N N . GLY A 1 85 ? 4.474 -3.272 -20.191 1.00 90.56 85 GLY A N 1
ATOM 635 C CA . GLY A 1 85 ? 3.109 -3.779 -20.367 1.00 90.56 85 GLY A CA 1
ATOM 636 C C . GLY A 1 85 ? 2.368 -4.085 -19.064 1.00 90.56 85 GLY A C 1
ATOM 637 O O . GLY A 1 85 ? 1.258 -4.612 -19.114 1.00 90.56 85 GLY A O 1
ATOM 638 N N . TRP A 1 86 ? 2.934 -3.729 -17.904 1.00 93.25 86 TRP A N 1
ATOM 639 C CA . TRP A 1 86 ? 2.229 -3.856 -16.625 1.00 93.25 86 TRP A CA 1
ATOM 640 C C . TRP A 1 86 ? 0.945 -3.041 -16.599 1.00 93.25 86 TRP A C 1
ATOM 642 O O . TRP A 1 86 ? -0.084 -3.580 -16.212 1.00 93.25 86 TRP A O 1
ATOM 652 N N . GLU A 1 87 ? 0.982 -1.813 -17.111 1.00 87.06 87 GLU A N 1
ATOM 653 C CA . GLU A 1 87 ? -0.199 -0.953 -17.167 1.00 87.06 87 GLU A CA 1
ATOM 654 C C . GLU A 1 87 ? -1.327 -1.615 -17.967 1.00 87.06 87 GLU A C 1
ATOM 656 O O . GLU A 1 87 ? -2.466 -1.640 -17.515 1.00 87.06 87 GLU A O 1
ATOM 661 N N . THR A 1 88 ? -1.003 -2.257 -19.098 1.00 90.56 88 THR A N 1
ATOM 662 C CA . THR A 1 88 ? -1.969 -3.025 -19.904 1.00 90.56 88 THR A CA 1
ATOM 663 C C . THR A 1 88 ? -2.543 -4.220 -19.148 1.00 90.56 88 THR A C 1
ATOM 665 O O . THR A 1 88 ? -3.713 -4.552 -19.324 1.00 90.56 88 THR A O 1
ATOM 668 N N . PHE A 1 89 ? -1.729 -4.889 -18.329 1.00 91.75 89 PHE A N 1
ATOM 669 C CA . PHE A 1 89 ? -2.192 -5.999 -17.501 1.00 91.75 89 PHE A CA 1
ATOM 670 C C . PHE A 1 89 ? -3.123 -5.515 -16.385 1.00 91.75 89 PHE A C 1
ATOM 672 O O . PHE A 1 89 ? -4.162 -6.123 -16.166 1.00 91.75 89 PHE A O 1
ATOM 679 N N . THR A 1 90 ? -2.773 -4.422 -15.707 1.00 91.38 90 THR A N 1
ATOM 680 C CA . THR A 1 90 ? -3.531 -3.890 -14.562 1.00 91.38 90 THR A CA 1
ATOM 681 C C . THR A 1 90 ? -4.765 -3.074 -14.947 1.00 91.38 90 THR A C 1
ATOM 683 O O . THR A 1 90 ? -5.548 -2.720 -14.071 1.00 91.38 90 THR A O 1
ATOM 686 N N . ASP A 1 91 ? -4.938 -2.766 -16.233 1.00 85.50 91 ASP A N 1
ATOM 687 C CA . ASP A 1 91 ? -6.129 -2.100 -16.781 1.00 85.50 91 ASP A CA 1
ATOM 688 C C . ASP A 1 91 ? -7.376 -3.012 -16.783 1.00 85.50 91 ASP A C 1
ATOM 690 O O . ASP A 1 91 ? -8.502 -2.533 -16.913 1.00 85.50 91 ASP A O 1
ATOM 694 N N . ARG A 1 92 ? -7.193 -4.333 -16.643 1.00 71.44 92 ARG A N 1
ATOM 695 C CA . ARG A 1 92 ? -8.258 -5.349 -16.698 1.00 71.44 92 ARG A CA 1
ATOM 696 C C . ARG A 1 92 ? -8.385 -6.123 -15.393 1.00 71.44 92 ARG A C 1
ATOM 698 O O . ARG A 1 92 ? -9.539 -6.477 -15.061 1.00 71.44 92 ARG A O 1
#

Sequence (92 aa):
VKVVILGQDPYHGPNQAHGLSFSVRPGIPAPPSLMNMYKELANDIPGFTIPQHGCLQSWAEQGVLLLNTVLTVEAGQAHSHANLGWETFTDR